Protein AF-A0A1F7X2A0-F1 (afdb_monomer)

Radius of gyration: 26.76 Å; Cα contacts (8 Å, |Δi|>4): 192; chains: 1; bounding box: 71×38×71 Å

Solvent-accessible surface area (backbone atoms only — not comparable to full-atom values): 10076 Å² total; per-residue (Å²): 134,67,54,17,74,50,89,92,43,82,48,57,49,66,54,95,57,20,18,66,73,65,43,55,68,34,75,89,56,46,69,79,73,70,95,62,54,72,68,55,56,50,48,54,55,48,32,57,52,39,52,52,51,45,44,50,49,33,28,74,75,70,75,42,39,53,24,64,74,46,94,52,69,55,91,66,77,76,35,78,45,54,80,71,44,65,69,61,64,42,100,86,73,38,49,29,61,62,32,59,90,34,46,42,47,26,43,54,52,52,48,35,48,95,56,71,6,61,73,58,54,49,72,72,59,42,65,70,34,68,54,45,48,54,49,51,52,51,38,38,75,76,32,58,67,60,30,51,56,48,23,62,76,69,72,45,68,84,86,58,78,89,72,80,90,68,80,70,87,127

Secondary structure (DSSP, 8-state):
-PBPSSTT--SBP-BTTB-HHHHHTSTTTS----SS-HHHHHHHHHHHHHHHHHHHHHHHHHSS-B-SSSSSB--SPPEEEETT-SSSB-TTS-BTTT-GGGEEEE-HHHH-GGGT-GGG--HHHHHTSHHHHHHHHHHHHH-HHHHHHHHHHHT--TTS----S-----

pLDDT: mean 87.5, std 11.49, range [36.97, 97.38]

Mean predicted aligned error: 11.0 Å

Foldseek 3Di:
DQFAPDPPGRDDDDDPSHDPVVVCPDPVNVPPPDPDDPVVVVLVVLLVVLVVVLQVVCCVVPVAQAALQDRDGDPDDKDKDFQPDQQDADPVRHRSVNDSVRIGTHDCLQPPVVNVHPVVDDLVRVLLGPSVLVVLVVLCVVDVVSSVVVCVVSVHDSPDDSDNPPPPDD

Structure (mmCIF, N/CA/C/O backbone):
data_AF-A0A1F7X2A0-F1
#
_entry.id   AF-A0A1F7X2A0-F1
#
loop_
_atom_site.group_PDB
_atom_site.id
_atom_site.type_symbol
_atom_site.label_atom_id
_atom_site.label_alt_id
_atom_site.label_comp_id
_atom_site.label_asym_id
_atom_site.label_entity_id
_atom_site.label_seq_id
_atom_site.pdbx_PDB_ins_code
_atom_site.Cartn_x
_atom_site.Cartn_y
_atom_site.Cartn_z
_atom_site.occupancy
_atom_site.B_iso_or_equiv
_atom_site.auth_seq_id
_atom_site.auth_comp_id
_atom_site.auth_asym_id
_atom_site.auth_atom_id
_atom_site.pdbx_PDB_model_num
ATOM 1 N N . MET A 1 1 ? 44.205 -7.628 -45.279 1.00 69.88 1 MET A N 1
ATOM 2 C CA . MET A 1 1 ? 43.149 -7.789 -44.246 1.00 69.88 1 MET A CA 1
ATOM 3 C C . MET A 1 1 ? 41.834 -8.160 -44.907 1.00 69.88 1 MET A C 1
ATOM 5 O O . MET A 1 1 ? 41.489 -7.535 -45.901 1.00 69.88 1 MET A O 1
ATOM 9 N N . LYS A 1 2 ? 41.114 -9.162 -44.385 1.00 86.06 2 LYS A N 1
ATOM 10 C CA . LYS A 1 2 ? 39.830 -9.593 -44.963 1.00 86.06 2 LYS A CA 1
ATOM 11 C C . LYS A 1 2 ? 38.725 -8.560 -44.673 1.00 86.06 2 LYS A C 1
ATOM 13 O O . LYS A 1 2 ? 38.644 -8.031 -43.559 1.00 86.06 2 LYS A O 1
ATOM 18 N N . LYS A 1 3 ? 37.905 -8.263 -45.686 1.00 93.25 3 LYS A N 1
ATOM 19 C CA . LYS A 1 3 ? 36.773 -7.319 -45.627 1.00 93.25 3 LYS A CA 1
ATOM 20 C C . LYS A 1 3 ? 35.469 -8.047 -45.302 1.00 93.25 3 LYS A C 1
ATOM 22 O O . LYS A 1 3 ? 35.353 -9.237 -45.558 1.00 93.25 3 LYS A O 1
ATOM 27 N N . CYS A 1 4 ? 34.514 -7.328 -44.721 1.00 94.94 4 CYS A N 1
ATOM 28 C CA . CYS A 1 4 ? 33.173 -7.822 -44.419 1.00 94.94 4 CYS A CA 1
ATOM 29 C C . CYS A 1 4 ? 32.497 -8.431 -45.659 1.00 94.94 4 CYS A C 1
ATOM 31 O O . CYS A 1 4 ? 32.428 -7.781 -46.694 1.00 94.94 4 CYS A O 1
ATOM 33 N N . ASN A 1 5 ? 31.895 -9.614 -45.522 1.00 94.50 5 ASN A N 1
ATOM 34 C CA . ASN A 1 5 ? 31.202 -10.330 -46.604 1.00 94.50 5 ASN A CA 1
ATOM 35 C C . ASN A 1 5 ? 29.845 -9.705 -46.998 1.00 94.50 5 ASN A C 1
ATOM 37 O O . ASN A 1 5 ? 29.070 -10.318 -47.725 1.00 94.50 5 ASN A O 1
ATOM 41 N N . VAL A 1 6 ? 29.511 -8.518 -46.483 1.00 91.75 6 VAL A N 1
ATOM 42 C CA . VAL A 1 6 ? 28.255 -7.832 -46.819 1.00 91.75 6 VAL A CA 1
ATOM 43 C C . VAL A 1 6 ? 28.519 -6.957 -48.044 1.00 91.75 6 VAL A C 1
ATOM 45 O O . VAL A 1 6 ? 29.446 -6.144 -47.974 1.00 91.75 6 VAL A O 1
ATOM 48 N N . PRO A 1 7 ? 27.739 -7.092 -49.135 1.00 93.62 7 PRO A N 1
ATOM 49 C CA . PRO A 1 7 ? 27.928 -6.298 -50.346 1.00 93.62 7 PRO A CA 1
ATOM 50 C C . PRO A 1 7 ? 28.018 -4.799 -50.040 1.00 93.62 7 PRO A C 1
ATOM 52 O O . PRO A 1 7 ? 27.227 -4.264 -49.266 1.00 93.62 7 PRO A O 1
ATOM 55 N N . GLY A 1 8 ? 29.030 -4.131 -50.599 1.00 92.50 8 GLY A N 1
ATOM 56 C CA . GLY A 1 8 ? 29.275 -2.700 -50.383 1.00 92.50 8 GLY A CA 1
ATOM 57 C C . GLY A 1 8 ? 29.927 -2.326 -49.042 1.00 92.50 8 GLY A C 1
ATOM 58 O O . GLY A 1 8 ? 30.207 -1.153 -48.808 1.00 92.50 8 GLY A O 1
ATOM 59 N N . CYS A 1 9 ? 30.223 -3.281 -48.150 1.00 91.88 9 CYS A N 1
ATOM 60 C CA . CYS A 1 9 ? 30.864 -2.986 -46.869 1.00 91.88 9 CYS A CA 1
ATOM 61 C C . CYS A 1 9 ? 32.394 -3.099 -46.938 1.00 91.88 9 CYS A C 1
ATOM 63 O O . CYS A 1 9 ? 32.951 -4.189 -47.044 1.00 91.88 9 CYS A O 1
ATOM 65 N N . ASN A 1 10 ? 33.095 -1.977 -46.762 1.00 93.94 10 ASN A N 1
ATOM 66 C CA . ASN A 1 10 ? 34.564 -1.942 -46.756 1.00 93.94 10 ASN A CA 1
ATOM 67 C C . ASN A 1 10 ? 35.205 -2.137 -45.369 1.00 93.94 10 ASN A C 1
ATOM 69 O O . ASN A 1 10 ? 36.431 -2.133 -45.250 1.00 93.94 10 ASN A O 1
ATOM 73 N N . ASN A 1 11 ? 34.398 -2.332 -44.322 1.00 94.38 11 ASN A N 1
ATOM 74 C CA . ASN A 1 11 ? 34.897 -2.529 -42.962 1.00 94.38 11 ASN A CA 1
ATOM 75 C C . ASN A 1 11 ? 35.637 -3.867 -42.815 1.00 94.38 11 ASN A C 1
ATOM 77 O O . ASN A 1 11 ? 35.300 -4.866 -43.456 1.00 94.38 11 ASN A O 1
ATOM 81 N N . ARG A 1 12 ? 36.618 -3.901 -41.909 1.00 94.06 12 ARG A N 1
ATOM 82 C CA . ARG A 1 12 ? 37.362 -5.122 -41.563 1.00 94.06 12 ARG A CA 1
ATOM 83 C C . ARG A 1 12 ? 36.435 -6.155 -40.912 1.00 94.06 12 ARG A C 1
ATOM 85 O O . ARG A 1 12 ? 35.516 -5.790 -40.172 1.00 94.06 12 ARG A O 1
ATOM 92 N N . ILE A 1 13 ? 36.674 -7.439 -41.190 1.00 94.06 13 ILE A N 1
ATOM 93 C CA . ILE A 1 13 ? 35.966 -8.532 -40.504 1.00 94.06 13 ILE A CA 1
ATOM 94 C C . ILE A 1 13 ? 36.270 -8.45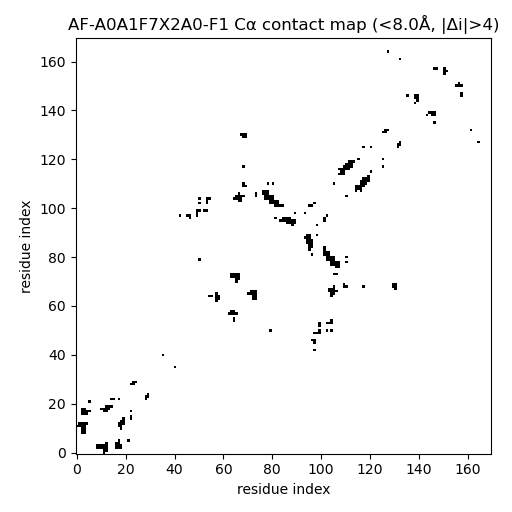8 -39.003 1.00 94.06 13 ILE A C 1
ATOM 96 O O . ILE A 1 13 ? 37.423 -8.306 -38.612 1.00 94.06 13 ILE A O 1
ATOM 100 N N . PHE A 1 14 ? 35.222 -8.578 -38.188 1.00 91.94 14 PHE A N 1
ATOM 101 C CA . PHE A 1 14 ? 35.302 -8.717 -36.736 1.00 91.94 14 PHE A CA 1
ATOM 102 C C . PHE A 1 14 ? 35.102 -10.183 -36.325 1.00 91.94 14 PHE A C 1
ATOM 104 O O . PHE A 1 14 ? 35.965 -10.753 -35.673 1.00 91.94 14 PHE A O 1
ATOM 111 N N . SER A 1 15 ? 34.001 -10.816 -36.753 1.00 87.19 15 SER A N 1
ATOM 112 C CA . SER A 1 15 ? 33.713 -12.242 -36.518 1.00 87.19 15 SER A CA 1
ATOM 113 C C . SER A 1 15 ? 32.676 -12.760 -37.526 1.00 87.19 15 SER A C 1
ATOM 115 O O . SER A 1 15 ? 31.952 -11.965 -38.124 1.00 87.19 15 SER A O 1
ATOM 117 N N . GLN A 1 16 ? 32.616 -14.079 -37.753 1.00 88.56 16 GLN A N 1
ATOM 118 C CA . GLN A 1 16 ? 31.650 -14.742 -38.655 1.00 88.56 16 GLN A CA 1
ATOM 119 C C . GLN A 1 16 ? 31.581 -14.133 -40.072 1.00 88.56 16 GLN A C 1
ATOM 121 O O . GLN A 1 16 ? 30.510 -13.983 -40.659 1.00 88.56 16 GLN A O 1
ATOM 126 N N . GLY A 1 17 ? 32.724 -13.705 -40.617 1.00 92.00 17 GLY A N 1
ATOM 127 C CA . GLY A 1 17 ? 32.775 -13.066 -41.937 1.00 92.00 17 GLY A CA 1
ATOM 128 C C . GLY A 1 17 ? 32.172 -11.654 -41.999 1.00 92.00 17 GLY A C 1
ATOM 129 O O . GLY A 1 17 ? 32.102 -11.068 -43.076 1.00 92.00 17 GLY A O 1
ATOM 130 N N . LYS A 1 18 ? 31.739 -11.076 -40.872 1.00 92.75 18 LYS A N 1
ATOM 131 C CA . LYS A 1 18 ? 31.061 -9.773 -40.798 1.00 92.75 18 LYS A CA 1
ATOM 132 C C . LYS A 1 18 ? 31.856 -8.767 -39.970 1.00 92.75 18 LYS A C 1
ATOM 134 O O . LYS A 1 18 ? 32.600 -9.127 -39.059 1.00 92.75 18 LYS A O 1
ATOM 139 N N . CYS A 1 19 ? 31.711 -7.481 -40.282 1.00 94.31 19 CYS A N 1
ATOM 140 C CA . CYS A 1 19 ? 32.216 -6.404 -39.430 1.00 94.31 19 CYS A CA 1
ATOM 141 C C . CYS A 1 19 ? 31.338 -6.238 -38.181 1.00 94.31 19 CYS A C 1
ATOM 143 O O . CYS A 1 19 ? 30.191 -6.687 -38.157 1.00 94.31 19 CYS A O 1
ATOM 145 N N . LYS A 1 20 ? 31.854 -5.537 -37.163 1.00 90.94 20 LYS A N 1
ATOM 146 C CA . LYS A 1 20 ? 31.157 -5.270 -35.891 1.00 90.94 20 LYS A CA 1
ATOM 147 C C . LYS A 1 20 ? 29.733 -4.722 -36.106 1.00 90.94 20 LYS A C 1
ATOM 149 O O . LYS A 1 20 ? 28.789 -5.209 -35.495 1.00 90.94 20 LYS A O 1
ATOM 154 N N . TYR A 1 21 ? 29.560 -3.795 -37.051 1.00 90.62 21 TYR A N 1
ATOM 155 C CA . TYR A 1 21 ? 28.259 -3.196 -37.378 1.00 90.62 21 TYR A CA 1
ATOM 156 C C . TYR A 1 21 ? 27.247 -4.195 -37.952 1.00 90.62 21 TYR A C 1
ATOM 158 O O . TYR A 1 21 ? 26.090 -4.205 -37.545 1.00 90.62 21 TYR A O 1
ATOM 166 N N . HIS A 1 22 ? 27.667 -5.048 -38.888 1.00 92.19 22 HIS A N 1
ATOM 167 C CA . HIS A 1 22 ? 26.776 -6.039 -39.497 1.00 92.19 22 HIS A CA 1
ATOM 168 C C . HIS A 1 22 ? 26.529 -7.249 -38.601 1.00 92.19 22 HIS A C 1
ATOM 170 O O . HIS A 1 22 ? 25.493 -7.897 -38.735 1.00 92.19 22 HIS A O 1
ATOM 176 N N . LEU A 1 23 ? 27.447 -7.536 -37.678 1.00 88.56 23 LEU A N 1
ATOM 177 C CA . LEU A 1 23 ? 27.264 -8.569 -36.670 1.00 88.56 23 LEU A CA 1
ATOM 178 C C . LEU A 1 23 ? 26.188 -8.158 -35.651 1.00 88.56 23 LEU A C 1
ATOM 180 O O . LEU A 1 23 ? 25.286 -8.941 -35.388 1.00 88.56 23 LEU A O 1
ATOM 184 N N . TYR A 1 24 ? 26.193 -6.911 -35.164 1.00 84.81 24 TYR A N 1
ATOM 185 C CA . TYR A 1 24 ? 25.179 -6.419 -34.212 1.00 84.81 24 TYR A CA 1
ATOM 186 C C . TYR A 1 24 ? 23.779 -6.205 -34.795 1.00 84.81 24 TYR A C 1
ATOM 188 O O . TYR A 1 24 ? 22.814 -6.077 -34.045 1.00 84.81 24 TYR A O 1
ATOM 196 N N . LYS A 1 25 ? 23.646 -6.190 -36.123 1.00 84.50 25 LYS A N 1
ATOM 197 C CA . LYS A 1 25 ? 22.339 -6.205 -36.793 1.00 84.50 25 LYS A CA 1
ATOM 198 C C . LYS A 1 25 ? 21.724 -7.605 -36.869 1.00 84.50 25 LYS A C 1
ATOM 200 O O . LYS A 1 25 ? 20.561 -7.721 -37.238 1.00 84.50 25 LYS A O 1
ATOM 205 N N . LEU A 1 26 ? 22.479 -8.662 -36.557 1.00 82.56 26 LEU A N 1
ATOM 206 C CA . LEU A 1 26 ? 21.935 -10.015 -36.554 1.00 82.56 26 LEU A CA 1
ATOM 207 C C . LEU A 1 26 ? 20.965 -10.206 -35.380 1.00 82.56 26 LEU A C 1
ATOM 209 O O . LEU A 1 26 ? 21.324 -9.860 -34.251 1.00 82.56 26 LEU A O 1
ATOM 213 N N . PRO A 1 27 ? 19.801 -10.848 -35.600 1.00 75.56 27 PRO A N 1
ATOM 214 C CA . PRO A 1 27 ? 18.853 -11.154 -34.527 1.00 75.56 27 PRO A CA 1
ATOM 215 C C . PRO A 1 27 ? 19.470 -11.949 -33.369 1.00 75.56 27 PRO A C 1
ATOM 217 O O . PRO A 1 27 ? 19.095 -11.757 -32.220 1.00 75.56 27 PRO A O 1
ATOM 220 N N . SER A 1 28 ? 20.454 -12.810 -33.651 1.00 75.38 28 SER A N 1
ATOM 221 C CA . SER A 1 28 ? 21.182 -13.589 -32.641 1.00 75.38 28 SER A CA 1
ATOM 222 C C . SER A 1 28 ? 22.108 -12.749 -31.752 1.00 75.38 28 SER A C 1
ATOM 224 O O . SER A 1 28 ? 22.411 -13.155 -30.633 1.00 75.38 28 SER A O 1
ATOM 226 N N . TYR A 1 29 ? 22.562 -11.588 -32.235 1.00 74.19 29 TYR A N 1
ATOM 227 C CA . TYR A 1 29 ? 23.463 -10.681 -31.513 1.00 74.19 29 TYR A CA 1
ATOM 228 C C . TYR A 1 29 ? 22.728 -9.526 -30.834 1.00 74.19 29 TYR A C 1
ATOM 230 O O . TYR A 1 29 ? 23.245 -8.928 -29.887 1.00 74.19 29 TYR A O 1
ATOM 238 N N . GLN A 1 30 ? 21.510 -9.231 -31.284 1.00 72.12 30 GLN A N 1
ATOM 239 C CA . GLN A 1 30 ? 20.555 -8.421 -30.547 1.00 72.12 30 GLN A CA 1
ATOM 240 C C . GLN A 1 30 ? 20.100 -9.230 -29.328 1.00 72.12 30 GLN A C 1
ATOM 242 O O . GLN A 1 30 ? 19.064 -9.893 -29.356 1.00 72.12 30 GLN A O 1
ATOM 247 N N . LYS A 1 31 ? 20.897 -9.222 -28.246 1.00 66.62 31 LYS A N 1
ATOM 248 C CA . LYS A 1 31 ? 20.454 -9.750 -26.948 1.00 66.62 31 LYS A CA 1
ATOM 249 C C . LYS A 1 31 ? 19.078 -9.149 -26.671 1.00 66.62 31 LYS A C 1
ATOM 251 O O . LYS A 1 31 ? 18.969 -7.932 -26.520 1.00 66.62 31 LYS A O 1
ATOM 256 N N . LYS A 1 32 ? 18.039 -9.988 -26.603 1.00 65.38 32 LYS A N 1
ATOM 257 C CA . LYS A 1 32 ? 16.746 -9.575 -26.057 1.00 65.38 32 LYS A CA 1
ATOM 258 C C . LYS A 1 32 ? 17.040 -9.088 -24.646 1.00 65.38 32 LYS A C 1
ATOM 260 O O . LYS A 1 32 ? 17.374 -9.891 -23.778 1.00 65.38 32 LYS A O 1
ATOM 265 N N . LEU A 1 33 ? 17.015 -7.775 -24.441 1.00 64.88 33 LEU A N 1
ATOM 266 C CA . LEU A 1 33 ? 17.124 -7.224 -23.103 1.00 64.88 33 LEU A CA 1
ATOM 267 C C . LEU A 1 33 ? 15.966 -7.822 -22.308 1.00 64.88 33 LEU A C 1
ATOM 269 O O . LEU A 1 33 ? 14.805 -7.710 -22.711 1.00 64.88 33 LEU A O 1
ATOM 273 N N . ASN A 1 34 ? 16.284 -8.518 -21.217 1.00 64.75 34 ASN A N 1
ATOM 274 C CA . ASN A 1 34 ? 15.259 -8.930 -20.275 1.00 64.75 34 ASN A CA 1
ATOM 275 C C . ASN A 1 34 ? 14.534 -7.655 -19.839 1.00 64.75 34 ASN A C 1
ATOM 277 O O . ASN A 1 34 ? 15.168 -6.738 -19.323 1.00 64.75 34 ASN A O 1
ATOM 281 N N . LYS A 1 35 ? 13.215 -7.593 -20.058 1.00 75.25 35 LYS A N 1
ATOM 282 C CA . LYS A 1 35 ? 12.393 -6.426 -19.687 1.00 75.25 35 LYS A CA 1
ATOM 283 C C . LYS A 1 35 ? 12.459 -6.114 -18.184 1.00 75.25 35 LYS A C 1
ATOM 285 O O . LYS A 1 35 ? 12.157 -5.000 -17.776 1.00 75.25 35 LYS A O 1
ATOM 290 N N . THR A 1 36 ? 12.879 -7.093 -17.383 1.00 81.19 36 THR A N 1
ATOM 291 C CA . THR A 1 36 ? 12.945 -7.038 -15.924 1.00 81.19 36 THR A CA 1
ATOM 292 C C . THR A 1 36 ? 14.289 -7.592 -15.456 1.00 81.19 36 THR A C 1
ATOM 294 O O . THR A 1 36 ? 14.688 -8.680 -15.884 1.00 81.19 36 THR A O 1
ATOM 297 N N . SER A 1 37 ? 14.982 -6.863 -14.575 1.00 85.94 37 SER A N 1
ATOM 298 C CA . SER A 1 37 ? 16.240 -7.315 -13.969 1.00 85.94 37 SER A CA 1
ATOM 299 C C . SER A 1 37 ? 16.018 -8.535 -13.072 1.00 85.94 37 SER A C 1
ATOM 301 O O . SER A 1 37 ? 14.940 -8.707 -12.501 1.00 85.94 37 SER A O 1
ATOM 303 N N . ASP A 1 38 ? 17.036 -9.382 -12.915 1.00 88.19 38 ASP A N 1
ATOM 304 C CA . ASP A 1 38 ? 16.923 -10.561 -12.045 1.00 88.19 38 ASP A CA 1
ATOM 305 C C . ASP A 1 38 ? 16.701 -10.169 -10.581 1.00 88.19 38 ASP A C 1
ATOM 307 O O . ASP A 1 38 ? 15.861 -10.769 -9.914 1.00 88.19 38 ASP A O 1
ATOM 311 N N . ARG A 1 39 ? 17.322 -9.065 -10.143 1.00 85.81 39 ARG A N 1
ATOM 312 C CA . ARG A 1 39 ? 17.031 -8.429 -8.852 1.00 85.81 39 ARG A CA 1
ATOM 313 C C . ARG A 1 39 ? 15.542 -8.130 -8.686 1.00 85.81 39 ARG A C 1
ATOM 315 O O . ARG A 1 39 ? 14.957 -8.494 -7.678 1.00 85.81 39 ARG A O 1
ATOM 322 N N . ARG A 1 40 ? 14.892 -7.534 -9.692 1.00 85.06 40 ARG A N 1
ATOM 323 C CA . ARG A 1 40 ? 13.461 -7.220 -9.600 1.00 85.06 40 ARG A CA 1
ATOM 324 C C . ARG A 1 40 ? 12.587 -8.475 -9.547 1.00 85.06 40 ARG A C 1
ATOM 326 O O . ARG A 1 40 ? 11.587 -8.482 -8.839 1.00 85.06 40 ARG A O 1
ATOM 333 N N . LYS A 1 41 ? 12.967 -9.551 -10.241 1.00 90.25 41 LYS A N 1
ATOM 334 C CA . LYS A 1 41 ? 12.265 -10.843 -10.128 1.00 90.25 41 LYS A CA 1
ATOM 335 C C . LYS A 1 41 ? 12.381 -11.423 -8.716 1.00 90.25 41 LYS A C 1
ATOM 337 O O . LYS A 1 41 ? 11.435 -12.034 -8.223 1.00 90.25 41 LYS A O 1
ATOM 342 N N . GLU A 1 42 ? 13.538 -11.275 -8.081 1.00 90.94 42 GLU A N 1
ATOM 343 C CA . GLU A 1 42 ? 13.762 -11.703 -6.701 1.00 90.94 42 GLU A CA 1
ATOM 344 C C . GLU A 1 42 ? 12.989 -10.840 -5.697 1.00 90.94 42 GLU A C 1
ATOM 346 O O . GLU A 1 42 ? 12.305 -11.382 -4.824 1.00 90.94 42 GLU A O 1
ATOM 351 N N . ASP A 1 43 ? 13.004 -9.519 -5.882 1.00 88.62 43 ASP A N 1
ATOM 352 C CA . ASP A 1 43 ? 12.207 -8.578 -5.096 1.00 88.62 43 ASP A CA 1
ATOM 353 C C . ASP A 1 43 ? 10.712 -8.923 -5.201 1.00 88.62 43 ASP A C 1
ATOM 355 O O . ASP A 1 43 ? 10.036 -9.019 -4.182 1.00 88.62 43 ASP A O 1
ATOM 359 N N . GLU A 1 44 ? 10.191 -9.215 -6.399 1.00 91.94 44 GLU A N 1
ATOM 360 C CA . GLU A 1 44 ? 8.790 -9.620 -6.603 1.00 91.94 44 GLU A CA 1
ATOM 361 C C . GLU A 1 44 ? 8.442 -10.942 -5.895 1.00 91.94 44 GLU A C 1
ATOM 363 O O . GLU A 1 44 ? 7.351 -11.086 -5.334 1.00 91.94 44 GLU A O 1
ATOM 368 N N . LYS A 1 45 ? 9.357 -11.922 -5.880 1.00 94.44 45 LYS A N 1
ATOM 369 C CA . LYS A 1 45 ? 9.168 -13.169 -5.114 1.00 94.44 45 LYS A CA 1
ATOM 370 C C . LYS A 1 45 ? 9.124 -12.894 -3.615 1.00 94.44 45 LYS A C 1
ATOM 372 O O . LYS A 1 45 ? 8.306 -13.479 -2.904 1.00 94.44 45 LYS A O 1
ATOM 377 N N . THR A 1 46 ? 10.004 -12.028 -3.129 1.00 94.31 46 THR A N 1
ATOM 378 C CA . THR A 1 46 ? 10.068 -11.664 -1.712 1.00 94.31 46 THR A CA 1
ATOM 379 C C . THR A 1 46 ? 8.844 -10.866 -1.297 1.00 94.31 46 THR A C 1
ATOM 381 O O . THR A 1 46 ? 8.205 -11.231 -0.317 1.00 94.31 46 THR A O 1
ATOM 384 N N . TYR A 1 47 ? 8.427 -9.896 -2.103 1.00 94.88 47 TYR A N 1
ATOM 385 C CA . TYR A 1 47 ? 7.206 -9.128 -1.900 1.00 94.88 47 TYR A CA 1
ATOM 386 C C . TYR A 1 47 ? 5.972 -10.027 -1.761 1.00 94.88 47 TYR A C 1
ATOM 388 O O . TYR A 1 47 ? 5.220 -9.894 -0.799 1.00 94.88 47 TYR A O 1
ATOM 396 N N . LYS A 1 48 ? 5.804 -11.029 -2.636 1.00 96.38 48 LYS A N 1
ATOM 397 C CA . LYS A 1 48 ? 4.705 -12.007 -2.512 1.00 96.38 48 LYS A CA 1
ATOM 398 C C . LYS A 1 48 ? 4.739 -12.790 -1.195 1.00 96.38 48 LYS A C 1
ATOM 400 O O . LYS A 1 48 ? 3.684 -13.142 -0.675 1.00 96.38 48 LYS A O 1
ATOM 405 N N . ARG A 1 49 ? 5.927 -13.090 -0.655 1.00 96.75 49 ARG A N 1
ATOM 406 C CA . ARG A 1 49 ? 6.060 -13.732 0.666 1.00 96.75 49 ARG A CA 1
ATOM 407 C C . ARG A 1 49 ? 5.656 -12.779 1.787 1.00 96.75 49 ARG A C 1
ATOM 409 O O . ARG A 1 49 ? 4.915 -13.197 2.669 1.00 96.75 49 ARG A O 1
ATOM 416 N N . VAL A 1 50 ? 6.092 -11.522 1.722 1.00 96.19 50 VAL A N 1
ATOM 417 C CA . VAL A 1 50 ? 5.738 -10.482 2.701 1.00 96.19 50 VAL A CA 1
ATOM 418 C C . VAL A 1 50 ? 4.226 -10.243 2.724 1.00 96.19 50 VAL A C 1
ATOM 420 O O . VAL A 1 50 ? 3.629 -10.266 3.794 1.00 96.19 50 VAL A O 1
ATOM 423 N N . CYS A 1 51 ? 3.577 -10.144 1.562 1.00 97.38 51 CYS A N 1
ATOM 424 C CA . CYS A 1 51 ? 2.119 -10.008 1.463 1.00 97.38 51 CYS A CA 1
ATOM 425 C C . CYS A 1 51 ? 1.384 -11.141 2.196 1.00 97.38 51 CYS A C 1
ATOM 427 O O . CYS A 1 51 ? 0.529 -10.891 3.039 1.00 97.38 51 CYS A O 1
ATOM 429 N N . LYS A 1 52 ? 1.802 -12.397 1.978 1.00 96.81 52 LYS A N 1
ATOM 430 C CA . LYS A 1 52 ? 1.231 -13.550 2.695 1.00 96.81 52 LYS A CA 1
ATOM 431 C C . LYS A 1 52 ? 1.446 -13.482 4.209 1.00 96.81 52 LYS A C 1
ATOM 433 O O . LYS A 1 52 ? 0.602 -13.963 4.959 1.00 96.81 52 LYS A O 1
ATOM 438 N N . GLN A 1 53 ? 2.571 -12.931 4.670 1.00 96.69 53 GLN A N 1
ATOM 439 C CA . GLN A 1 53 ? 2.829 -12.746 6.102 1.00 96.69 53 GLN A CA 1
ATOM 440 C C . GLN A 1 53 ? 1.901 -11.692 6.708 1.00 96.69 53 GLN A C 1
ATOM 442 O O . GLN A 1 53 ? 1.383 -11.911 7.802 1.00 96.69 53 GLN A O 1
ATOM 447 N N . VAL A 1 54 ? 1.670 -10.589 5.991 1.00 96.69 54 VAL A N 1
ATOM 448 C CA . VAL A 1 54 ? 0.715 -9.542 6.376 1.00 96.69 54 VAL A CA 1
ATOM 449 C C . VAL A 1 54 ? -0.701 -10.119 6.462 1.00 96.69 54 VAL A C 1
ATOM 451 O O . VAL A 1 54 ? -1.366 -9.958 7.487 1.00 96.69 54 VAL A O 1
ATOM 454 N N . ASP A 1 55 ? -1.129 -10.878 5.452 1.00 97.38 55 ASP A N 1
ATOM 455 C CA . ASP A 1 55 ? -2.450 -11.520 5.432 1.00 97.38 55 ASP A CA 1
ATOM 456 C C . ASP A 1 55 ? -2.609 -12.504 6.600 1.00 97.38 55 ASP A C 1
ATOM 458 O O . ASP A 1 55 ? -3.587 -12.448 7.347 1.00 97.38 55 ASP A O 1
ATOM 462 N N . ALA A 1 56 ? -1.608 -13.363 6.821 1.00 96.88 56 ALA A N 1
ATOM 463 C CA . ALA A 1 56 ? -1.603 -14.313 7.931 1.00 96.88 56 ALA A CA 1
ATOM 464 C C . ALA A 1 56 ? -1.628 -13.614 9.299 1.00 96.88 56 ALA A C 1
ATOM 466 O O . ALA A 1 56 ? -2.286 -14.094 10.220 1.00 96.88 56 ALA A O 1
ATOM 467 N N . ALA A 1 57 ? -0.935 -12.483 9.453 1.00 95.69 57 ALA A N 1
ATOM 468 C CA . ALA A 1 57 ? -0.996 -11.688 10.676 1.00 95.69 57 ALA A CA 1
ATOM 469 C C . ALA A 1 57 ? -2.399 -11.106 10.904 1.00 95.69 57 ALA A C 1
ATOM 471 O O . ALA A 1 57 ? -2.894 -11.159 12.028 1.00 95.69 57 ALA A O 1
ATOM 472 N N . SER A 1 58 ? -3.058 -10.621 9.848 1.00 94.88 58 SER A N 1
ATOM 473 C CA . SER A 1 58 ? -4.441 -10.131 9.911 1.00 94.88 58 SER A CA 1
ATOM 474 C C . SER A 1 58 ? -5.399 -11.232 10.384 1.00 94.88 58 SER A C 1
ATOM 476 O O . SER A 1 58 ? -6.116 -11.048 11.368 1.00 94.88 58 SER A O 1
ATOM 478 N N . ILE A 1 59 ? -5.297 -12.426 9.788 1.00 96.00 59 ILE A N 1
ATOM 479 C CA . ILE A 1 59 ? -6.098 -13.599 10.168 1.00 96.00 59 ILE A CA 1
ATOM 480 C C . ILE A 1 59 ? -5.830 -14.014 11.616 1.00 96.00 59 ILE A C 1
ATOM 482 O O . ILE A 1 59 ? -6.775 -14.251 12.359 1.00 96.00 59 ILE A O 1
ATOM 486 N N . ARG A 1 60 ? -4.567 -14.074 12.057 1.00 96.31 60 ARG A N 1
ATOM 487 C CA . ARG A 1 60 ? -4.245 -14.422 13.454 1.00 96.31 60 ARG A CA 1
ATOM 488 C C . ARG A 1 60 ? -4.844 -13.440 14.458 1.00 96.31 60 ARG A C 1
ATOM 490 O O . ARG A 1 60 ? -5.264 -13.858 15.528 1.00 96.31 60 ARG A O 1
ATOM 497 N N . ASN A 1 61 ? -4.869 -12.155 14.118 1.00 92.38 61 ASN A N 1
ATOM 498 C CA . ASN A 1 61 ? -5.307 -11.108 15.036 1.00 92.38 61 ASN A CA 1
ATOM 499 C C . ASN A 1 61 ? -6.829 -10.905 15.038 1.00 92.38 61 ASN A C 1
ATOM 501 O O . ASN A 1 61 ? -7.372 -10.484 16.054 1.00 92.38 61 ASN A O 1
ATOM 505 N N . ARG A 1 62 ? -7.512 -11.141 13.908 1.00 93.06 62 ARG A N 1
ATOM 506 C CA . ARG A 1 62 ? -8.936 -10.787 13.721 1.00 93.06 62 ARG A CA 1
ATOM 507 C C . ARG A 1 62 ? -9.823 -11.949 13.269 1.00 93.06 62 ARG A C 1
ATOM 509 O O . ARG A 1 62 ? -11.038 -11.815 13.264 1.00 93.06 62 ARG A O 1
ATOM 516 N N . GLY A 1 63 ? -9.238 -13.071 12.856 1.00 96.56 63 GLY A N 1
ATOM 517 C CA . GLY A 1 63 ? -9.937 -14.204 12.239 1.00 96.56 63 GLY A CA 1
ATOM 518 C C . GLY A 1 63 ? -10.169 -14.060 10.729 1.00 96.56 63 GLY A C 1
ATOM 519 O O . GLY A 1 63 ? -10.538 -15.030 10.074 1.00 96.56 63 GLY A O 1
ATOM 520 N N . PHE A 1 64 ? -9.917 -12.884 10.152 1.00 96.44 64 PHE A N 1
ATOM 521 C CA 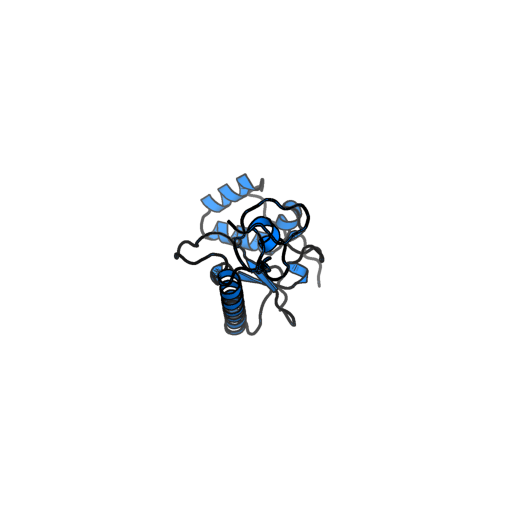. PHE A 1 64 ? -10.090 -12.592 8.727 1.00 96.44 64 PHE A CA 1
ATOM 522 C C . PHE A 1 64 ? -9.085 -11.534 8.256 1.00 96.44 64 PHE A C 1
ATOM 524 O O . PHE A 1 64 ? -8.498 -10.819 9.068 1.00 96.44 64 PHE A O 1
ATOM 531 N N . VAL A 1 65 ? -8.898 -11.414 6.938 1.00 97.25 65 VAL A N 1
ATOM 532 C CA . VAL A 1 65 ? -8.133 -10.304 6.354 1.00 97.25 65 VAL A CA 1
ATOM 533 C C . VAL A 1 65 ? -9.059 -9.102 6.210 1.00 97.25 65 VAL A C 1
ATOM 535 O O . VAL A 1 65 ? -10.013 -9.147 5.435 1.00 97.25 65 VAL A O 1
ATOM 538 N N . GLN A 1 66 ? -8.806 -8.032 6.960 1.00 95.31 66 GLN A N 1
ATOM 539 C CA . GLN A 1 66 ? -9.587 -6.796 6.854 1.00 95.31 66 GLN A CA 1
ATOM 540 C C . GLN A 1 66 ? -8.969 -5.834 5.845 1.00 95.31 66 GLN A C 1
ATOM 542 O O . GLN A 1 66 ? -7.752 -5.660 5.832 1.00 95.31 66 GLN A O 1
ATOM 547 N N . CYS A 1 67 ? -9.803 -5.185 5.035 1.00 94.88 67 CYS A N 1
ATOM 548 C CA . CYS A 1 67 ? -9.348 -4.112 4.164 1.00 94.88 67 CYS A CA 1
ATOM 549 C C . CYS A 1 67 ? -8.877 -2.906 4.980 1.00 94.88 67 CYS A C 1
ATOM 551 O O . CYS A 1 67 ? -9.491 -2.529 5.972 1.00 94.88 67 CYS A O 1
ATOM 553 N N . PHE A 1 68 ? -7.788 -2.281 4.545 1.00 94.00 68 PHE A N 1
ATOM 554 C CA . PHE A 1 68 ? -7.290 -1.057 5.163 1.00 94.00 68 PHE A CA 1
ATOM 555 C C . PHE A 1 68 ? -8.197 0.157 4.907 1.00 94.00 68 PHE A C 1
ATOM 557 O O . PHE A 1 68 ? -8.347 1.010 5.774 1.00 94.00 68 PHE A O 1
ATOM 564 N N . PHE A 1 69 ? -8.811 0.241 3.724 1.00 92.12 69 PHE A N 1
ATOM 565 C CA . PHE A 1 69 ? -9.578 1.417 3.297 1.00 92.12 69 PHE A CA 1
ATOM 566 C C . PHE A 1 69 ? -11.065 1.366 3.677 1.00 92.12 69 PHE A C 1
ATOM 568 O O . PHE A 1 69 ? -11.740 2.391 3.627 1.00 92.12 69 PHE A O 1
ATOM 575 N N . CYS A 1 70 ? -11.604 0.201 4.043 1.00 90.62 70 CYS A N 1
ATOM 576 C CA . CYS A 1 70 ? -13.010 0.054 4.416 1.00 90.62 70 CYS A CA 1
ATOM 577 C C . CYS A 1 70 ? -13.170 -0.972 5.553 1.00 90.62 70 CYS A C 1
ATOM 579 O O . CYS A 1 70 ? -12.303 -1.824 5.738 1.00 90.62 70 CYS A O 1
ATOM 581 N N . PRO A 1 71 ? -14.274 -0.945 6.321 1.00 89.25 71 PRO A N 1
ATOM 582 C CA . PRO A 1 71 ? -14.454 -1.856 7.454 1.00 89.25 71 PRO A CA 1
ATOM 583 C C . PRO A 1 71 ? -14.628 -3.326 7.072 1.00 89.25 71 PRO A C 1
ATOM 585 O O . PRO A 1 71 ? -14.561 -4.183 7.952 1.00 89.25 71 PRO A O 1
ATOM 588 N N . GLN A 1 72 ? -14.890 -3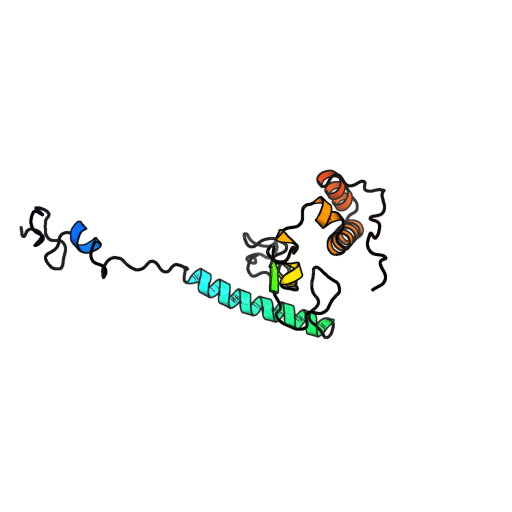.625 5.802 1.00 93.69 72 GLN A N 1
ATOM 589 C CA . GLN A 1 72 ? -15.346 -4.944 5.391 1.00 93.69 72 GLN A CA 1
ATOM 590 C C . GLN A 1 72 ? -14.195 -5.964 5.333 1.00 93.69 72 GLN A C 1
ATOM 592 O O . GLN A 1 72 ? -13.066 -5.620 4.952 1.00 93.69 72 GLN A O 1
ATOM 597 N N . PRO A 1 73 ? -14.461 -7.238 5.673 1.00 96.88 73 PRO A N 1
ATOM 598 C CA . PRO A 1 73 ? -13.518 -8.318 5.418 1.00 96.88 73 PRO A CA 1
ATOM 599 C C . PRO A 1 73 ? -13.283 -8.495 3.910 1.00 96.88 73 PRO A C 1
ATOM 601 O O . PRO A 1 73 ? -14.147 -8.223 3.072 1.00 96.88 73 PRO A O 1
ATOM 604 N N . ILE A 1 74 ? -12.102 -8.988 3.545 1.00 97.38 74 ILE A N 1
ATOM 605 C CA . ILE A 1 74 ? -11.783 -9.380 2.173 1.00 97.38 74 ILE A CA 1
ATOM 606 C C . ILE A 1 74 ? -12.140 -10.858 2.011 1.00 97.38 74 ILE A C 1
ATOM 608 O O . ILE A 1 74 ? -11.443 -11.733 2.515 1.00 97.38 74 ILE A O 1
ATOM 612 N N . LEU A 1 75 ? -13.235 -11.136 1.301 1.00 93.44 75 LEU A N 1
ATOM 613 C CA . LEU A 1 75 ? -13.752 -12.498 1.089 1.00 93.44 75 LEU A CA 1
ATOM 614 C C . LEU A 1 75 ? -13.179 -13.191 -0.163 1.00 93.44 75 LEU A C 1
ATOM 616 O O . LEU A 1 75 ? -13.593 -14.295 -0.505 1.00 93.44 75 LEU A O 1
ATOM 620 N N . GLY A 1 76 ? -12.245 -12.552 -0.870 1.00 92.62 76 GLY A N 1
ATOM 621 C CA . GLY A 1 76 ? -11.724 -13.040 -2.146 1.00 92.62 76 GLY A CA 1
ATOM 622 C C . GLY A 1 76 ? -10.284 -12.613 -2.397 1.00 92.62 76 GLY A C 1
ATOM 623 O O . GLY A 1 76 ? -9.417 -12.769 -1.541 1.00 92.62 76 GLY A O 1
ATOM 624 N N . VAL A 1 77 ? -10.021 -12.091 -3.596 1.00 94.75 77 VAL A N 1
ATOM 625 C CA . VAL A 1 77 ? -8.677 -11.643 -3.978 1.00 94.75 77 VAL A CA 1
ATOM 626 C C . VAL A 1 77 ? -8.257 -10.467 -3.100 1.00 94.75 77 VAL A C 1
ATOM 628 O O . VAL A 1 77 ? -8.895 -9.415 -3.116 1.00 94.75 77 VAL A O 1
ATOM 631 N N . VAL A 1 78 ? -7.164 -10.656 -2.364 1.00 97.25 78 VAL A N 1
ATOM 632 C CA . VAL A 1 78 ? -6.498 -9.600 -1.602 1.00 97.25 78 VAL A CA 1
ATOM 633 C C . VAL A 1 78 ? -5.563 -8.841 -2.539 1.00 97.25 78 VAL A C 1
ATOM 635 O O . VAL A 1 78 ? -4.757 -9.452 -3.244 1.00 97.25 78 VAL A O 1
ATOM 638 N N . ASP A 1 79 ? -5.690 -7.518 -2.554 1.00 96.69 79 ASP A N 1
ATOM 639 C CA . ASP A 1 79 ? -4.697 -6.612 -3.127 1.00 96.69 79 ASP A CA 1
ATOM 640 C C . ASP A 1 79 ? -3.867 -5.987 -1.995 1.00 96.69 79 ASP A C 1
ATOM 642 O O . ASP A 1 79 ? -4.295 -5.962 -0.838 1.00 96.69 79 ASP A O 1
ATOM 646 N N . HIS A 1 80 ? -2.683 -5.465 -2.309 1.00 96.56 80 HIS A N 1
ATOM 647 C CA . HIS A 1 80 ? -1.762 -4.922 -1.307 1.00 96.56 80 HIS A CA 1
ATOM 648 C C . HIS A 1 80 ? -1.319 -3.512 -1.682 1.00 96.56 80 HIS A C 1
ATOM 650 O O . HIS A 1 80 ? -0.809 -3.273 -2.778 1.00 96.56 80 HIS A O 1
ATOM 656 N N . HIS A 1 81 ? -1.469 -2.585 -0.739 1.00 95.06 81 HIS A N 1
ATOM 657 C CA . HIS A 1 81 ? -1.088 -1.187 -0.898 1.00 95.06 81 HIS A CA 1
ATOM 658 C C . HIS A 1 81 ? 0.167 -0.857 -0.079 1.00 95.06 81 HIS A C 1
ATOM 660 O O . HIS A 1 81 ? 0.309 -1.308 1.058 1.00 95.06 81 HIS A O 1
ATOM 666 N N . HIS A 1 82 ? 1.070 -0.052 -0.648 1.00 93.94 82 HIS A N 1
ATOM 667 C CA . HIS A 1 82 ? 2.258 0.463 0.044 1.00 93.94 82 HIS A CA 1
ATOM 668 C C . HIS A 1 82 ? 1.984 1.865 0.601 1.00 93.94 82 HIS A C 1
ATOM 670 O O . HIS A 1 82 ? 1.979 2.825 -0.167 1.00 93.94 82 HIS A O 1
ATOM 676 N N . VAL A 1 83 ? 1.827 2.005 1.921 1.00 89.00 83 VAL A N 1
ATOM 677 C CA . VAL A 1 83 ? 1.452 3.290 2.557 1.00 89.00 83 VAL A CA 1
ATOM 678 C C . VAL A 1 83 ? 2.574 4.334 2.554 1.00 89.00 83 VAL A C 1
ATOM 680 O O . VAL A 1 83 ? 2.305 5.530 2.563 1.00 89.00 83 VAL A O 1
ATOM 683 N N . ALA A 1 84 ? 3.834 3.895 2.509 1.00 85.12 84 ALA A N 1
ATOM 684 C CA . ALA A 1 84 ? 5.019 4.761 2.485 1.00 85.12 84 ALA A CA 1
ATOM 685 C C . ALA A 1 84 ? 5.670 4.837 1.089 1.00 85.12 84 ALA A C 1
ATOM 687 O O . ALA A 1 84 ? 6.825 5.232 0.944 1.00 85.12 84 ALA A O 1
ATOM 688 N N . GLY A 1 85 ? 4.945 4.419 0.046 1.00 86.44 85 GLY A N 1
ATOM 689 C CA . GLY A 1 85 ? 5.506 4.247 -1.290 1.00 86.44 85 GLY A CA 1
ATOM 690 C C . GLY A 1 85 ? 6.427 3.024 -1.406 1.00 86.44 85 GLY A C 1
ATOM 691 O O . GLY A 1 85 ? 6.566 2.214 -0.495 1.00 86.44 85 GLY A O 1
ATOM 692 N N . LYS A 1 86 ? 7.030 2.854 -2.589 1.00 88.06 86 LYS A N 1
ATOM 693 C CA . LYS A 1 86 ? 7.835 1.665 -2.951 1.00 88.06 86 LYS A CA 1
ATOM 694 C C . LYS A 1 86 ? 9.342 1.926 -2.974 1.00 88.06 86 LYS A C 1
ATOM 696 O O . LYS A 1 86 ? 10.107 1.021 -3.291 1.00 88.06 86 LYS A O 1
ATOM 701 N N . GLN A 1 87 ? 9.765 3.167 -2.751 1.00 88.12 87 GLN A N 1
ATOM 702 C CA . GLN A 1 87 ? 11.146 3.606 -2.936 1.00 88.12 87 GLN A CA 1
ATOM 703 C C . GLN A 1 87 ? 11.720 4.100 -1.619 1.00 88.12 87 GLN A C 1
ATOM 705 O O . GLN A 1 87 ? 11.056 4.857 -0.924 1.00 88.12 87 GLN A O 1
ATOM 710 N N . GLY A 1 88 ? 12.966 3.725 -1.336 1.00 89.06 88 GLY A N 1
ATOM 711 C CA . GLY A 1 88 ? 13.692 4.143 -0.141 1.00 89.06 88 GLY A CA 1
ATOM 712 C C . GLY A 1 88 ? 13.868 3.019 0.873 1.00 89.06 88 GLY A C 1
ATOM 713 O O . GLY A 1 88 ? 13.619 1.844 0.589 1.00 89.06 88 GLY A O 1
ATOM 714 N N . ILE A 1 89 ? 14.347 3.409 2.048 1.00 88.56 89 ILE A N 1
ATOM 715 C CA . ILE A 1 89 ? 14.683 2.535 3.167 1.00 88.56 89 ILE A CA 1
ATOM 716 C C . ILE A 1 89 ? 13.909 3.044 4.389 1.00 88.56 89 ILE A C 1
ATOM 718 O O . ILE A 1 89 ? 13.861 4.254 4.602 1.00 88.56 89 ILE A O 1
ATOM 722 N N . SER A 1 90 ? 13.275 2.152 5.151 1.00 84.25 90 SER A N 1
ATOM 723 C CA . SER A 1 90 ? 12.610 2.504 6.408 1.00 84.25 90 SER A CA 1
ATOM 724 C C . SER A 1 90 ? 13.621 2.787 7.518 1.00 84.25 90 SER A C 1
ATOM 726 O O . SER A 1 90 ? 14.802 2.461 7.391 1.00 84.25 90 SER A O 1
ATOM 728 N N . ASP A 1 91 ? 13.156 3.337 8.640 1.00 81.12 91 ASP A N 1
ATOM 729 C CA . ASP A 1 91 ? 13.999 3.653 9.806 1.00 81.12 91 ASP A CA 1
ATOM 730 C C . ASP A 1 91 ? 14.780 2.433 10.334 1.00 81.12 91 ASP A C 1
ATOM 732 O O . ASP A 1 91 ? 15.847 2.574 10.926 1.00 81.12 91 ASP A O 1
ATOM 736 N N . ASN A 1 92 ? 14.288 1.220 10.057 1.00 83.19 92 ASN A N 1
ATOM 737 C CA . ASN A 1 92 ? 14.921 -0.043 10.441 1.00 83.19 92 ASN A CA 1
ATOM 738 C C . ASN A 1 92 ? 15.911 -0.586 9.394 1.00 83.19 92 ASN A C 1
ATOM 740 O O . ASN A 1 92 ? 16.346 -1.733 9.494 1.00 83.19 92 ASN A O 1
ATOM 744 N N . GLY A 1 93 ? 16.242 0.185 8.355 1.00 87.12 93 GLY A N 1
ATOM 745 C CA . GLY A 1 93 ? 17.168 -0.249 7.306 1.00 87.12 93 GLY A CA 1
ATOM 746 C C . GLY A 1 93 ? 16.554 -1.197 6.267 1.00 87.12 93 GLY A C 1
ATOM 747 O O . GLY A 1 93 ? 17.287 -1.809 5.489 1.00 87.12 93 GLY A O 1
ATOM 748 N N . ILE A 1 94 ? 15.224 -1.338 6.226 1.00 86.75 94 ILE A N 1
ATOM 749 C CA . ILE A 1 94 ? 14.523 -2.274 5.335 1.00 86.75 94 ILE A CA 1
ATOM 750 C C . ILE A 1 94 ? 14.073 -1.544 4.066 1.00 86.75 94 ILE A C 1
ATOM 752 O O . ILE A 1 94 ? 13.585 -0.422 4.124 1.00 86.75 94 ILE A O 1
ATOM 756 N N . ASN A 1 95 ? 14.203 -2.176 2.898 1.00 89.88 95 ASN A N 1
ATOM 757 C CA . ASN A 1 95 ? 13.651 -1.632 1.654 1.00 89.88 95 ASN A CA 1
ATOM 758 C C . ASN A 1 95 ? 12.132 -1.448 1.786 1.00 89.88 95 ASN A C 1
ATOM 760 O O . ASN A 1 95 ? 11.431 -2.426 2.035 1.00 89.88 95 ASN A O 1
ATOM 764 N N . LEU A 1 96 ? 11.626 -0.233 1.554 1.00 91.31 96 LEU A N 1
ATOM 765 C CA . LEU A 1 96 ? 10.200 0.092 1.696 1.00 91.31 96 LEU A CA 1
ATOM 766 C C . LEU A 1 96 ? 9.291 -0.769 0.808 1.00 91.31 96 LEU A C 1
ATOM 768 O O . LEU A 1 96 ? 8.156 -1.058 1.175 1.00 91.31 96 LEU A O 1
ATOM 772 N N . TYR A 1 97 ? 9.797 -1.263 -0.326 1.00 91.69 97 TYR A N 1
ATOM 773 C CA . TYR A 1 97 ? 9.066 -2.217 -1.163 1.00 91.69 97 TYR A CA 1
ATOM 774 C C . TYR A 1 97 ? 8.765 -3.549 -0.451 1.00 91.69 97 TYR A C 1
ATOM 776 O O . TYR A 1 97 ? 7.792 -4.225 -0.793 1.00 91.69 97 TYR A O 1
ATOM 784 N N . LEU A 1 98 ? 9.602 -3.926 0.516 1.00 92.19 98 LEU A N 1
ATOM 785 C CA . LEU A 1 98 ? 9.587 -5.204 1.226 1.00 92.19 98 LEU A CA 1
ATOM 786 C C . LEU A 1 98 ? 9.254 -5.061 2.717 1.00 92.19 98 LEU A C 1
ATOM 788 O O . LEU A 1 98 ? 9.234 -6.072 3.416 1.00 92.19 98 LEU A O 1
ATOM 792 N N . ASP A 1 99 ? 9.018 -3.846 3.214 1.00 92.81 99 ASP A N 1
ATOM 793 C CA . ASP A 1 99 ? 8.729 -3.619 4.627 1.00 92.81 99 ASP A CA 1
ATOM 794 C C . ASP A 1 99 ? 7.282 -4.042 4.949 1.00 92.81 99 ASP A C 1
ATOM 796 O O . ASP A 1 99 ? 6.341 -3.408 4.459 1.00 92.81 99 ASP A O 1
ATOM 800 N N . PRO A 1 100 ? 7.061 -5.090 5.770 1.00 92.69 100 PRO A N 1
ATOM 801 C CA . PRO A 1 100 ? 5.715 -5.538 6.124 1.00 92.69 100 PRO A CA 1
ATOM 802 C C . PRO A 1 100 ? 4.901 -4.470 6.861 1.00 92.69 100 PRO A C 1
ATOM 804 O O . PRO A 1 100 ? 3.678 -4.503 6.789 1.00 92.69 100 PRO A O 1
ATOM 807 N N . GLN A 1 101 ? 5.541 -3.523 7.557 1.00 90.06 101 GLN A N 1
ATOM 808 C CA . GLN A 1 101 ? 4.834 -2.443 8.257 1.00 90.06 101 GLN A CA 1
ATOM 809 C C . GLN A 1 101 ? 4.278 -1.398 7.283 1.00 90.06 101 GLN A C 1
ATOM 811 O O . GLN A 1 101 ? 3.311 -0.707 7.595 1.00 90.06 101 GLN A O 1
ATOM 816 N N . GLY A 1 102 ? 4.886 -1.296 6.099 1.00 91.19 102 GLY A N 1
ATOM 817 C CA . GLY A 1 102 ? 4.475 -0.397 5.029 1.00 91.19 102 GLY A CA 1
ATOM 818 C C . GLY A 1 102 ? 3.475 -1.011 4.049 1.00 91.19 102 GLY A C 1
ATOM 819 O O . GLY A 1 102 ? 3.078 -0.323 3.110 1.00 91.19 102 GLY A O 1
ATOM 820 N N . ILE A 1 103 ? 3.086 -2.278 4.225 1.00 95.44 103 ILE A N 1
ATOM 821 C CA . ILE A 1 103 ? 2.205 -3.012 3.310 1.00 95.44 103 ILE A CA 1
ATOM 822 C C . ILE A 1 103 ? 0.900 -3.350 4.022 1.00 95.44 103 ILE A C 1
ATOM 824 O O . ILE A 1 103 ? 0.900 -4.000 5.065 1.00 95.44 103 ILE A O 1
ATOM 828 N N . VAL A 1 104 ? -0.223 -2.954 3.427 1.00 95.12 104 VAL A N 1
ATOM 829 C CA . VAL A 1 104 ? -1.557 -3.186 3.991 1.00 95.12 104 VAL A CA 1
ATOM 830 C C . VAL A 1 104 ? -2.460 -3.923 2.997 1.00 95.12 104 VAL A C 1
ATOM 832 O O . VAL A 1 104 ? -2.403 -3.636 1.797 1.00 95.12 104 VAL A O 1
ATOM 835 N N . PRO A 1 105 ? -3.284 -4.882 3.457 1.00 97.25 105 PRO A N 1
ATOM 836 C CA . PRO A 1 105 ? -4.230 -5.577 2.598 1.00 97.25 105 PRO A CA 1
ATOM 837 C C . PRO A 1 105 ? -5.431 -4.679 2.284 1.00 97.25 105 PRO A C 1
ATOM 839 O O . PRO A 1 105 ? -5.879 -3.880 3.109 1.00 97.25 105 PRO A O 1
ATOM 842 N N . CYS A 1 106 ? -5.977 -4.811 1.084 1.00 96.88 106 CYS A N 1
ATOM 843 C CA . CYS A 1 106 ? -7.103 -4.013 0.618 1.00 96.88 106 CYS A CA 1
ATOM 844 C C . CYS A 1 106 ? -7.929 -4.755 -0.436 1.00 96.88 106 CYS A C 1
ATOM 846 O O . CYS A 1 106 ? -7.442 -5.663 -1.113 1.00 96.88 106 CYS A O 1
ATOM 848 N N . HIS A 1 107 ? -9.199 -4.368 -0.586 1.00 96.81 107 HIS A N 1
ATOM 849 C CA . HIS A 1 107 ? -9.980 -4.795 -1.744 1.00 96.81 107 HIS A CA 1
ATOM 850 C C . HIS A 1 107 ? -9.406 -4.150 -3.011 1.00 96.81 107 HIS A C 1
ATOM 852 O O . HIS A 1 107 ? -9.089 -2.956 -2.982 1.00 96.81 107 HIS A O 1
ATOM 858 N N . PRO A 1 108 ? -9.369 -4.873 -4.145 1.00 95.69 108 PRO A N 1
ATOM 859 C CA . PRO A 1 108 ? -9.038 -4.282 -5.439 1.00 95.69 108 PRO A CA 1
ATOM 860 C C . PRO A 1 108 ? -9.860 -3.019 -5.734 1.00 95.69 108 PRO A C 1
ATOM 862 O O . PRO A 1 108 ? -9.294 -2.009 -6.143 1.00 95.69 108 PRO A O 1
ATOM 865 N N . SER A 1 109 ? -11.161 -3.038 -5.420 1.00 94.44 109 SER A N 1
ATOM 866 C CA . SER A 1 109 ? -12.074 -1.910 -5.642 1.00 94.44 109 SER A CA 1
ATOM 867 C C . SER A 1 109 ? -11.762 -0.686 -4.789 1.00 94.44 109 SER A C 1
ATOM 869 O O . SER A 1 109 ? -11.949 0.433 -5.242 1.00 94.44 109 SER A O 1
ATOM 871 N N . CYS A 1 110 ? -11.251 -0.879 -3.573 1.00 93.88 110 CYS A N 1
ATOM 872 C CA . CYS A 1 110 ? -10.880 0.228 -2.696 1.00 93.88 110 CYS A CA 1
ATOM 873 C C . CYS A 1 110 ? -9.500 0.807 -3.023 1.00 93.88 110 CYS A C 1
ATOM 875 O O . CYS A 1 110 ? -9.172 1.892 -2.556 1.00 93.88 110 CYS A O 1
ATOM 877 N N . HIS A 1 111 ? -8.677 0.091 -3.786 1.00 93.44 111 HIS A N 1
ATOM 878 C CA . HIS A 1 111 ? -7.300 0.476 -4.081 1.00 93.44 111 HIS A CA 1
ATOM 879 C C . HIS A 1 111 ? -7.147 1.068 -5.484 1.00 93.44 111 HIS A C 1
ATOM 881 O O . HIS A 1 111 ? -6.483 2.091 -5.661 1.00 93.44 111 HIS A O 1
ATOM 887 N N . ARG A 1 112 ? -7.742 0.416 -6.486 1.00 90.88 112 ARG A N 1
ATOM 888 C CA . ARG A 1 112 ? -7.438 0.639 -7.899 1.00 90.88 112 ARG A CA 1
ATOM 889 C C . ARG A 1 112 ? -8.210 1.823 -8.486 1.00 90.88 112 ARG A C 1
ATOM 891 O O . ARG A 1 112 ? -9.416 1.930 -8.257 1.00 90.88 112 ARG A O 1
ATOM 898 N N . PRO A 1 113 ? -7.557 2.678 -9.288 1.00 86.31 113 PRO A N 1
ATOM 899 C CA . PRO A 1 113 ? -8.200 3.856 -9.863 1.00 86.31 113 PRO A CA 1
ATOM 900 C C . PRO A 1 113 ? -9.322 3.494 -10.845 1.00 86.31 113 PRO A C 1
ATOM 902 O O . PRO A 1 113 ? -10.316 4.208 -10.921 1.00 86.31 113 PRO A O 1
ATOM 905 N N . GLU A 1 114 ? -9.228 2.359 -11.548 1.00 89.69 114 GLU A N 1
ATOM 906 C CA . GLU A 1 114 ? -10.258 1.912 -12.499 1.00 89.69 114 GLU A CA 1
ATOM 907 C C . GLU A 1 114 ? -11.599 1.580 -11.825 1.00 89.69 114 GLU A C 1
ATOM 909 O O . GLU A 1 114 ? -12.610 1.417 -12.503 1.00 89.69 114 GLU A O 1
ATOM 914 N N . GLN A 1 115 ? -11.609 1.462 -10.496 1.00 88.00 115 GLN A N 1
ATOM 915 C CA . GLN A 1 115 ? -12.787 1.150 -9.688 1.00 88.00 115 GLN A CA 1
ATOM 916 C C . GLN A 1 115 ? -13.174 2.309 -8.762 1.00 88.00 115 GLN A C 1
ATOM 918 O O . GLN A 1 115 ? -13.901 2.103 -7.794 1.00 88.00 115 GLN A O 1
ATOM 923 N N . ASN A 1 116 ? -12.681 3.513 -9.060 1.00 87.06 116 ASN A N 1
ATOM 924 C CA . ASN A 1 116 ? -12.794 4.695 -8.213 1.00 87.06 116 ASN A CA 1
ATOM 925 C C . ASN A 1 116 ? -12.237 4.492 -6.784 1.00 87.06 116 ASN A C 1
ATOM 927 O O . ASN A 1 116 ? -12.797 4.986 -5.805 1.00 87.06 116 ASN A O 1
ATOM 931 N N . GLY A 1 117 ? -11.172 3.693 -6.657 1.00 89.50 117 GLY A N 1
ATOM 932 C CA . GLY A 1 117 ? -10.499 3.429 -5.389 1.00 89.50 117 GLY A CA 1
ATOM 933 C C . GLY A 1 117 ? -9.591 4.577 -4.941 1.00 89.50 117 GLY A C 1
ATOM 934 O O . GLY A 1 117 ? -9.470 5.599 -5.602 1.00 89.50 117 GLY A O 1
ATOM 935 N N . TYR A 1 118 ? -8.876 4.384 -3.833 1.00 90.88 118 TYR A N 1
ATOM 936 C CA . TYR A 1 118 ? -7.985 5.366 -3.201 1.00 90.88 118 TYR A CA 1
ATOM 937 C C . TYR A 1 118 ? -7.141 6.199 -4.182 1.00 90.88 118 TYR A C 1
ATOM 939 O O . TYR A 1 118 ? -7.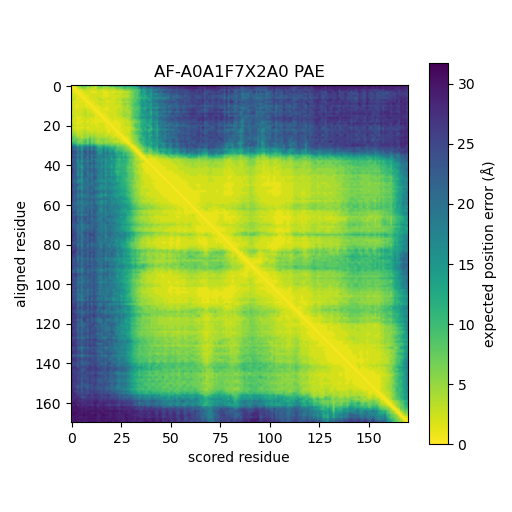023 7.412 -4.028 1.00 90.88 118 TYR A O 1
ATOM 947 N N . HIS A 1 119 ? -6.563 5.560 -5.203 1.00 88.94 119 HIS A N 1
ATOM 948 C CA . HIS A 1 119 ? -5.683 6.224 -6.165 1.00 88.94 119 HIS A CA 1
ATOM 949 C C . HIS A 1 119 ? -6.375 7.191 -7.139 1.00 88.94 119 HIS A C 1
ATOM 951 O O . HIS A 1 119 ? -5.664 7.913 -7.837 1.00 88.94 119 HIS A O 1
ATOM 957 N N . SER A 1 120 ? -7.708 7.216 -7.214 1.00 92.50 120 SER A N 1
ATOM 958 C CA . SER A 1 120 ? -8.460 8.190 -8.018 1.00 92.50 120 SER A CA 1
ATOM 959 C C . SER A 1 120 ? -9.058 9.333 -7.201 1.00 92.50 120 SER A C 1
ATOM 961 O O . SER A 1 120 ? -9.528 10.298 -7.798 1.00 92.50 120 SER A O 1
ATOM 963 N N . LEU A 1 121 ? -9.042 9.246 -5.867 1.00 90.19 121 LEU A N 1
ATOM 964 C CA . LEU A 1 121 ? -9.657 10.248 -5.004 1.00 90.19 121 LEU A CA 1
ATOM 965 C C . LEU A 1 121 ? -8.808 11.524 -4.937 1.00 90.19 121 LEU A C 1
ATOM 967 O O . LEU A 1 121 ? -7.587 11.484 -4.759 1.00 90.19 121 LEU A O 1
ATOM 971 N N . SER A 1 122 ? -9.470 12.673 -5.025 1.00 91.38 122 SER A N 1
ATOM 972 C CA . SER A 1 122 ? -8.892 13.972 -4.683 1.00 91.38 122 SER A CA 1
ATOM 973 C C . SER A 1 122 ? -8.608 14.075 -3.182 1.00 91.38 122 SER A C 1
ATOM 975 O O . SER A 1 122 ? -9.149 13.327 -2.367 1.00 91.38 122 SER A O 1
ATOM 977 N N . LEU A 1 123 ? -7.790 15.053 -2.781 1.00 87.56 123 LEU A N 1
ATOM 978 C CA . LEU A 1 123 ? -7.530 15.299 -1.359 1.00 87.56 123 LEU A CA 1
ATOM 979 C C . LEU A 1 123 ? -8.827 15.565 -0.575 1.00 87.56 123 LEU A C 1
ATOM 981 O O . LEU A 1 123 ? -8.978 15.051 0.529 1.00 87.56 123 LEU A O 1
ATOM 985 N N . GLN A 1 124 ? -9.767 16.316 -1.156 1.00 88.94 124 GLN A N 1
ATOM 986 C CA . GLN A 1 124 ? -11.054 16.617 -0.527 1.00 88.94 124 GLN A CA 1
ATOM 987 C C . GLN A 1 124 ? -11.892 15.346 -0.320 1.00 88.94 124 GLN A C 1
ATOM 989 O O . GLN A 1 124 ? -12.460 15.149 0.751 1.00 88.94 124 GLN A O 1
ATOM 994 N N . GLU A 1 125 ? -11.923 14.447 -1.306 1.00 90.44 125 GLU A N 1
ATOM 995 C CA . GLU A 1 125 ? -12.616 13.160 -1.179 1.00 90.44 125 GLU A CA 1
ATOM 996 C C . GLU A 1 125 ? -11.926 12.238 -0.168 1.00 90.44 125 GLU A C 1
ATOM 998 O O . GLU A 1 125 ? -12.612 11.555 0.589 1.00 90.44 125 GLU A O 1
ATOM 1003 N N . ILE A 1 126 ? -10.586 12.240 -0.111 1.00 89.75 126 ILE A N 1
ATOM 1004 C CA . ILE A 1 126 ? -9.801 11.489 0.883 1.00 89.75 126 ILE A CA 1
ATOM 1005 C C . ILE A 1 126 ? -10.107 11.980 2.300 1.00 89.75 126 ILE A C 1
ATOM 1007 O O . ILE A 1 126 ? -10.285 11.156 3.195 1.00 89.75 126 ILE A O 1
ATOM 1011 N N . GLN A 1 127 ? -10.201 13.296 2.511 1.00 88.56 127 GLN A N 1
ATOM 1012 C CA . GLN A 1 127 ? -10.508 13.892 3.817 1.00 88.56 127 GLN A CA 1
ATOM 1013 C C . GLN A 1 127 ? -11.868 13.441 4.374 1.00 88.56 127 GLN A C 1
ATOM 1015 O O . GLN A 1 127 ? -12.051 13.378 5.589 1.00 88.56 127 GLN A O 1
ATOM 1020 N N . GLN A 1 128 ? -12.803 13.066 3.498 1.00 87.62 128 GLN A N 1
ATOM 1021 C CA . GLN A 1 128 ? -14.119 12.541 3.874 1.00 87.62 128 GLN A CA 1
ATOM 1022 C C . GLN A 1 128 ? -14.098 11.044 4.225 1.00 87.62 128 GLN A C 1
ATOM 1024 O O . GLN A 1 128 ? -15.063 10.523 4.796 1.00 87.62 128 GLN A O 1
ATOM 1029 N N . GLN A 1 129 ? -13.008 10.332 3.923 1.00 86.25 129 GLN A N 1
ATOM 1030 C CA . GLN A 1 129 ? -12.915 8.896 4.161 1.00 86.25 129 GLN A CA 1
ATOM 1031 C C . GLN A 1 129 ? -12.630 8.565 5.626 1.00 86.25 129 GLN A C 1
ATOM 1033 O O . GLN A 1 129 ? -11.870 9.238 6.325 1.00 86.25 129 GLN A O 1
ATOM 1038 N N . ARG A 1 130 ? -13.178 7.433 6.074 1.00 84.88 130 ARG A N 1
ATOM 1039 C CA . ARG A 1 130 ? -12.982 6.916 7.434 1.00 84.88 130 ARG A CA 1
ATOM 1040 C C . ARG A 1 130 ? -11.503 6.729 7.790 1.00 84.88 130 ARG A C 1
ATOM 1042 O O . ARG A 1 130 ? -11.087 7.124 8.873 1.00 84.88 130 ARG A O 1
ATOM 1049 N N . TYR A 1 131 ? -10.706 6.149 6.892 1.00 83.94 131 TYR A N 1
ATOM 1050 C CA . TYR A 1 131 ? -9.289 5.879 7.166 1.00 83.94 131 TYR A CA 1
ATOM 1051 C C . TYR A 1 131 ? -8.469 7.168 7.350 1.00 83.94 131 TYR A C 1
ATOM 1053 O O . TYR A 1 131 ? -7.474 7.162 8.071 1.00 83.94 131 TYR A O 1
ATOM 1061 N N . PHE A 1 132 ? -8.885 8.283 6.736 1.00 89.12 132 PHE A N 1
ATOM 1062 C CA . PHE A 1 132 ? -8.252 9.581 6.951 1.00 89.12 132 PHE A CA 1
ATOM 1063 C C . PHE A 1 132 ? -8.558 10.105 8.358 1.00 89.12 132 PHE A C 1
ATOM 1065 O O . PHE A 1 132 ? -7.643 10.522 9.065 1.00 89.12 132 PHE A O 1
ATOM 1072 N N . ARG A 1 133 ? -9.816 9.996 8.807 1.00 85.19 133 ARG A N 1
ATOM 1073 C CA . ARG A 1 133 ? -10.206 10.333 10.187 1.00 85.19 133 ARG A CA 1
ATOM 1074 C C . ARG A 1 133 ? -9.415 9.531 11.214 1.00 85.19 133 ARG A C 1
ATOM 1076 O O . ARG A 1 133 ? -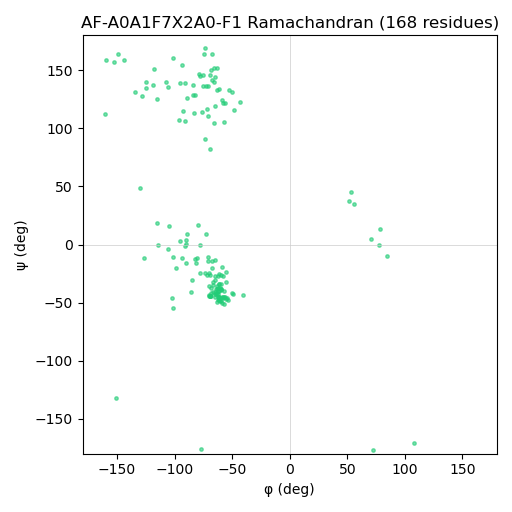8.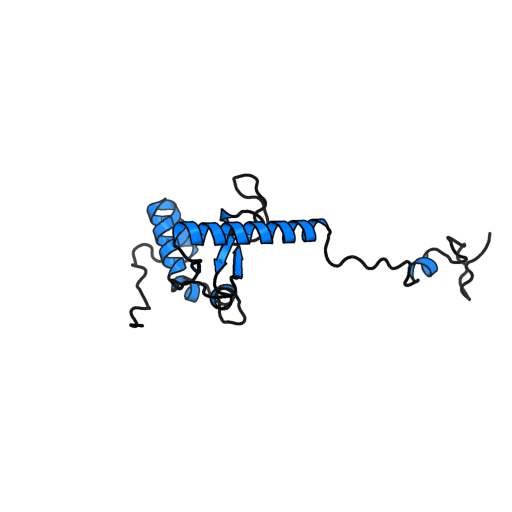799 10.109 12.103 1.00 85.19 133 ARG A O 1
ATOM 1083 N N . GLU A 1 134 ? -9.381 8.209 11.056 1.00 87.25 134 GLU A N 1
ATOM 1084 C CA . GLU A 1 134 ? -8.644 7.319 11.960 1.00 87.25 134 GLU A CA 1
ATOM 1085 C C . GLU A 1 134 ? -7.146 7.652 12.001 1.00 87.25 134 GLU A C 1
ATOM 1087 O O . GLU A 1 134 ? -6.530 7.624 13.069 1.00 87.25 134 GLU A O 1
ATOM 1092 N N . LEU A 1 135 ? -6.555 8.012 10.856 1.00 88.00 135 LEU A N 1
ATOM 1093 C CA . LEU A 1 135 ? -5.174 8.478 10.789 1.00 88.00 135 LEU A CA 1
ATOM 1094 C C . LEU A 1 135 ? -4.981 9.783 11.571 1.00 88.00 135 LEU A C 1
ATOM 1096 O O . LEU A 1 135 ? -4.055 9.862 12.378 1.00 88.00 135 LEU A O 1
ATOM 1100 N N . MET A 1 136 ? -5.834 10.786 11.361 1.00 89.88 136 MET A N 1
ATOM 1101 C CA . MET A 1 136 ? -5.723 12.080 12.041 1.00 89.88 136 MET A CA 1
ATOM 1102 C C . MET A 1 136 ? -5.904 11.946 13.559 1.00 89.88 136 MET A C 1
ATOM 1104 O O . MET A 1 136 ? -5.099 12.495 14.310 1.00 89.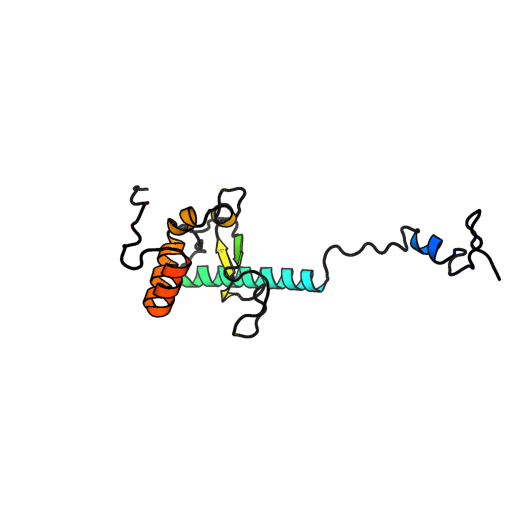88 136 MET A O 1
ATOM 1108 N N . GLU A 1 137 ? -6.862 11.137 14.020 1.00 89.94 137 GLU A N 1
ATOM 1109 C CA . GLU A 1 137 ? -7.047 10.811 15.444 1.00 89.94 137 GLU A CA 1
ATOM 1110 C C . GLU A 1 137 ? -5.833 10.078 16.034 1.00 89.94 137 GLU A C 1
ATOM 1112 O O . GLU A 1 137 ? -5.367 10.364 17.143 1.00 89.94 137 GLU A O 1
ATOM 1117 N N . LYS A 1 138 ? -5.235 9.161 15.268 1.00 87.88 138 LYS A N 1
ATOM 1118 C CA . LYS A 1 138 ? -4.009 8.479 15.689 1.00 87.88 138 LYS A CA 1
ATOM 1119 C C . LYS A 1 138 ? -2.823 9.439 15.778 1.00 87.88 138 LYS A C 1
ATOM 1121 O O . LYS A 1 138 ? -2.047 9.360 16.726 1.00 87.88 138 LYS A O 1
ATOM 1126 N N . ILE A 1 139 ? -2.673 10.359 14.827 1.00 89.50 139 ILE A N 1
ATOM 1127 C CA . ILE A 1 139 ? -1.627 11.387 14.884 1.00 89.50 139 ILE A CA 1
ATOM 1128 C C . ILE A 1 139 ? -1.850 12.278 16.112 1.00 89.50 139 ILE A C 1
ATOM 1130 O O . ILE A 1 139 ? -0.903 12.504 16.866 1.00 89.50 139 ILE A O 1
ATOM 1134 N N . LYS A 1 140 ? -3.093 12.711 16.356 1.00 92.19 140 LYS A N 1
ATOM 1135 C CA . LYS A 1 140 ? -3.486 13.538 17.506 1.00 92.19 140 LYS A CA 1
ATOM 1136 C C . LYS A 1 140 ? -3.179 12.870 18.842 1.00 92.19 140 LYS A C 1
ATOM 1138 O O . LYS A 1 140 ? -2.603 13.513 19.715 1.00 92.19 140 LYS A O 1
ATOM 1143 N N . SER A 1 141 ? -3.495 11.582 18.981 1.00 91.94 141 SER A N 1
ATOM 1144 C CA . SER A 1 141 ? -3.238 10.828 20.217 1.00 91.94 141 SER A CA 1
ATOM 1145 C C . SER A 1 141 ? -1.750 10.583 20.487 1.00 91.94 141 SER A C 1
ATOM 1147 O O . SER A 1 141 ? -1.355 10.456 21.643 1.00 91.94 141 SER A O 1
ATOM 1149 N N . VAL A 1 142 ? -0.908 10.555 19.447 1.00 92.06 142 VAL A N 1
ATOM 1150 C CA . VAL A 1 142 ? 0.550 10.405 19.588 1.00 92.06 142 VAL A CA 1
ATOM 1151 C C . VAL A 1 142 ? 1.245 11.748 19.818 1.00 92.06 142 VAL A C 1
ATOM 1153 O O . VAL A 1 142 ? 2.202 11.826 20.586 1.00 92.06 142 VAL A O 1
ATOM 1156 N N . SER A 1 143 ? 0.827 12.808 19.124 1.00 94.50 143 SER A N 1
ATOM 1157 C CA . SER A 1 143 ? 1.447 14.128 19.232 1.00 94.50 143 SER A CA 1
ATOM 1158 C C . SER A 1 143 ? 0.512 15.225 18.734 1.00 94.50 143 SER A C 1
ATOM 1160 O O . SER A 1 143 ? 0.288 15.371 17.530 1.00 94.50 143 SER A O 1
ATOM 1162 N N . ILE A 1 144 ? 0.058 16.070 19.664 1.00 93.06 144 ILE A N 1
ATOM 1163 C CA . ILE A 1 144 ? -0.767 17.236 19.338 1.00 93.06 144 ILE A CA 1
ATOM 1164 C C . ILE A 1 144 ? -0.048 18.199 18.385 1.00 93.06 144 ILE A C 1
ATOM 1166 O O . ILE A 1 144 ? -0.660 18.690 17.446 1.00 93.06 144 ILE A O 1
ATOM 1170 N N . GLN A 1 145 ? 1.268 18.392 18.549 1.00 94.75 145 GLN A N 1
ATOM 1171 C CA . GLN A 1 145 ? 2.058 19.241 17.654 1.00 94.75 145 GLN A CA 1
ATOM 1172 C C . GLN A 1 145 ? 2.057 18.699 16.220 1.00 94.75 145 GLN A C 1
ATOM 1174 O O . GLN A 1 145 ? 1.781 19.445 15.286 1.00 94.75 145 GLN A O 1
ATOM 1179 N N . LYS A 1 146 ? 2.309 17.392 16.034 1.00 92.06 146 LYS A N 1
ATOM 1180 C CA . LYS A 1 146 ? 2.271 16.784 14.695 1.00 92.06 146 LYS A CA 1
ATOM 1181 C C . LYS A 1 146 ? 0.883 16.893 14.075 1.00 92.06 146 LYS A C 1
ATOM 1183 O O . LYS A 1 146 ? 0.787 17.150 12.883 1.00 92.06 146 LYS A O 1
ATOM 1188 N N . TYR A 1 147 ? -0.175 16.701 14.861 1.00 91.94 147 TYR A N 1
ATOM 1189 C CA . TYR A 1 147 ? -1.545 16.880 14.384 1.00 91.94 147 TYR A CA 1
ATOM 1190 C C . TYR A 1 147 ? -1.774 18.304 13.874 1.00 91.94 147 TYR A C 1
ATOM 1192 O O . TYR A 1 147 ? -2.190 18.469 12.730 1.00 91.94 147 TYR A O 1
ATOM 1200 N N . THR A 1 148 ? -1.411 19.320 14.660 1.00 92.31 148 THR A N 1
ATOM 1201 C CA . THR A 1 148 ? -1.526 20.729 14.261 1.00 92.31 148 THR A CA 1
ATOM 1202 C C . THR A 1 148 ? -0.742 21.026 12.982 1.00 92.31 148 THR A C 1
ATOM 1204 O O . THR A 1 148 ? -1.289 21.624 12.056 1.00 92.31 148 THR A O 1
ATOM 1207 N N . ASP A 1 149 ? 0.503 20.550 12.874 1.00 93.06 149 ASP A N 1
ATOM 1208 C CA . ASP A 1 149 ? 1.325 20.733 11.671 1.00 93.06 149 ASP A CA 1
ATOM 1209 C C . ASP A 1 149 ? 0.668 20.115 10.424 1.00 93.06 149 ASP A C 1
ATOM 1211 O O . ASP A 1 149 ? 0.735 20.676 9.327 1.00 93.06 149 ASP A O 1
ATOM 1215 N N . TRP A 1 150 ? 0.041 18.945 10.574 1.00 92.31 150 TRP A N 1
ATOM 1216 C CA . TRP A 1 150 ? -0.690 18.277 9.497 1.00 92.31 150 TRP A CA 1
ATOM 1217 C C . TRP A 1 150 ? -1.973 19.022 9.126 1.00 92.31 150 TRP A C 1
ATOM 1219 O O . TRP A 1 150 ? -2.220 19.212 7.936 1.00 92.31 150 TRP A O 1
ATOM 1229 N N . CYS A 1 151 ? -2.746 19.496 10.105 1.00 90.88 151 CYS A N 1
ATOM 1230 C CA . CYS A 1 151 ? -3.935 20.310 9.858 1.00 90.88 151 CYS A CA 1
ATOM 1231 C C . CYS A 1 151 ? -3.592 21.572 9.057 1.00 90.88 151 CYS A C 1
ATOM 1233 O O . CYS A 1 151 ? -4.230 21.835 8.042 1.00 90.88 151 CYS A O 1
ATOM 1235 N N . ILE A 1 152 ? -2.518 22.283 9.423 1.00 91.81 152 ILE A N 1
ATOM 1236 C CA . ILE A 1 152 ? -2.040 23.459 8.679 1.00 91.81 152 ILE A CA 1
ATOM 1237 C C . ILE A 1 152 ? -1.669 23.082 7.238 1.00 91.81 152 ILE A C 1
ATOM 1239 O O . ILE A 1 152 ? -2.116 23.729 6.293 1.00 91.81 152 ILE A O 1
ATOM 1243 N N . LYS A 1 153 ? -0.881 22.015 7.046 1.00 90.88 153 LYS A N 1
ATOM 1244 C CA . LYS A 1 153 ? -0.447 21.567 5.707 1.00 90.88 153 LYS A CA 1
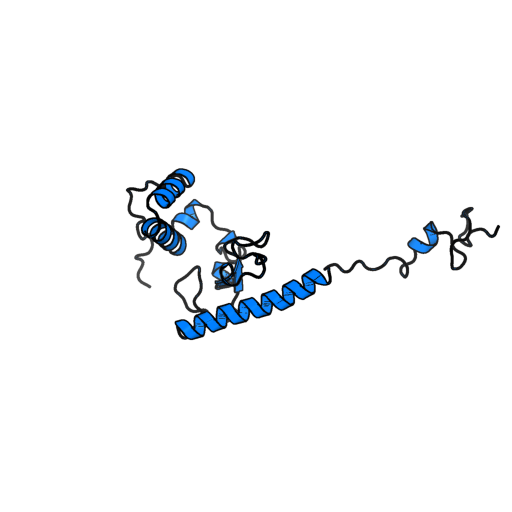ATOM 1245 C C . LYS A 1 153 ? -1.604 21.159 4.803 1.00 90.88 153 LYS A C 1
ATOM 1247 O O . LYS A 1 153 ? -1.514 21.332 3.591 1.00 90.88 153 LYS A O 1
ATOM 1252 N N . LEU A 1 154 ? -2.649 20.580 5.383 1.00 88.81 154 LEU A N 1
ATOM 1253 C CA . LEU A 1 154 ? -3.818 20.089 4.659 1.00 88.81 154 LEU A CA 1
ATOM 1254 C C . LEU A 1 154 ? -4.967 21.103 4.612 1.00 88.81 154 LEU A C 1
ATOM 1256 O O . LEU A 1 154 ? -6.017 20.780 4.059 1.00 88.81 154 LEU A O 1
ATOM 1260 N N . ASN A 1 155 ? -4.763 22.305 5.162 1.00 89.56 155 ASN A N 1
ATOM 1261 C CA . ASN A 1 155 ? -5.771 23.355 5.283 1.00 89.56 155 ASN A CA 1
ATOM 1262 C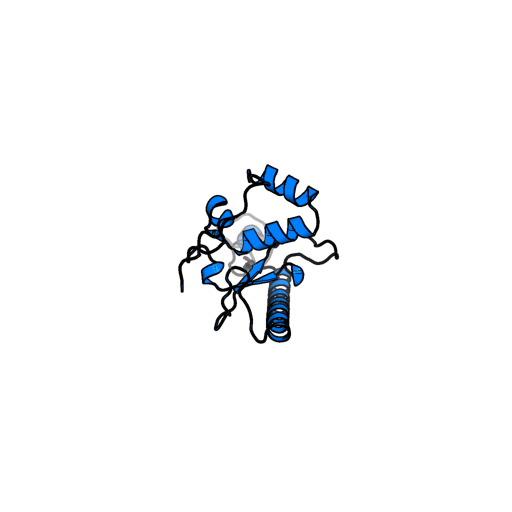 C . ASN A 1 155 ? -7.062 22.867 5.977 1.00 89.56 155 ASN A C 1
ATOM 1264 O O . ASN A 1 155 ? -8.170 23.108 5.503 1.00 89.56 155 ASN A O 1
ATOM 1268 N N . ILE A 1 156 ? -6.899 22.138 7.082 1.00 87.00 156 ILE A N 1
ATOM 1269 C CA . ILE A 1 156 ? -7.973 21.614 7.934 1.00 87.00 156 ILE A CA 1
ATOM 1270 C C . ILE A 1 156 ? -8.025 22.454 9.212 1.00 87.00 156 ILE A C 1
ATOM 1272 O O . ILE A 1 156 ? -6.987 22.719 9.819 1.00 87.00 156 ILE A O 1
ATOM 1276 N N . ASN A 1 157 ? -9.226 22.842 9.645 1.00 84.31 157 ASN A N 1
ATOM 1277 C CA . ASN A 1 157 ? -9.422 23.499 10.934 1.00 84.31 157 ASN A CA 1
ATOM 1278 C C . ASN A 1 157 ? -9.229 22.472 12.075 1.00 84.31 157 ASN A C 1
ATOM 1280 O O . ASN A 1 157 ? -9.991 21.507 12.140 1.00 84.31 157 ASN A O 1
ATOM 1284 N N . PRO A 1 158 ? -8.227 22.625 12.965 1.00 78.69 158 PRO A N 1
ATOM 1285 C CA . PRO A 1 158 ? -7.944 21.642 14.013 1.00 78.69 158 PRO A CA 1
ATOM 1286 C C . PRO A 1 158 ? -9.037 21.548 15.088 1.00 78.69 158 PRO A C 1
ATOM 1288 O O . PRO A 1 158 ? -9.085 20.524 15.780 1.00 78.69 158 PRO A O 1
ATOM 1291 N N . ASP A 1 159 ? -9.876 22.584 15.210 1.00 77.56 159 ASP A N 1
ATOM 1292 C CA . ASP A 1 159 ? -10.940 22.712 16.212 1.00 77.56 159 ASP A CA 1
ATOM 1293 C C . ASP A 1 159 ? -12.306 22.221 15.705 1.00 77.56 159 ASP A C 1
ATOM 1295 O O . ASP A 1 159 ? -13.234 22.036 16.495 1.00 77.56 159 ASP A O 1
ATOM 1299 N N . GLU A 1 160 ? -12.444 21.975 14.400 1.00 75.25 160 GLU A N 1
ATOM 1300 C CA . GLU A 1 160 ? -13.658 21.384 13.844 1.00 75.25 160 GLU A CA 1
ATOM 1301 C C . GLU A 1 160 ? -13.634 19.858 14.002 1.00 75.25 160 GLU A C 1
ATOM 1303 O O . GLU A 1 160 ? -12.662 19.202 13.610 1.00 75.25 160 GLU A O 1
ATOM 1308 N N . PRO A 1 161 ? -14.698 19.248 14.557 1.00 68.50 161 PRO A N 1
ATOM 1309 C CA . PRO A 1 161 ? -14.810 17.801 14.573 1.00 68.50 161 PRO A CA 1
ATOM 1310 C C . PRO A 1 161 ? -14.885 17.290 13.134 1.00 68.50 161 PRO A C 1
ATOM 1312 O O . PRO A 1 161 ? -15.669 17.792 12.325 1.00 68.50 161 PRO A O 1
ATOM 1315 N N . ILE A 1 162 ? -14.104 16.256 12.813 1.00 66.69 162 ILE A N 1
ATOM 1316 C CA . ILE A 1 162 ? -14.200 15.603 11.507 1.00 66.69 162 ILE A CA 1
ATOM 1317 C C . ILE A 1 162 ? -15.496 14.782 11.503 1.00 66.69 162 ILE A C 1
ATOM 1319 O O . ILE A 1 162 ? -15.528 13.647 11.977 1.00 66.69 162 ILE A O 1
ATOM 1323 N N . THR A 1 163 ? -16.592 15.400 11.063 1.00 56.97 163 THR A N 1
ATOM 1324 C CA . THR A 1 163 ? -17.944 14.835 11.166 1.00 56.97 163 THR A CA 1
ATOM 1325 C C . THR A 1 163 ? -18.140 13.626 10.248 1.00 56.97 163 THR A C 1
ATOM 1327 O O . THR A 1 163 ? -17.574 13.537 9.154 1.00 56.97 163 THR A O 1
ATOM 1330 N N . ASP A 1 164 ? -18.944 12.662 10.706 1.00 53.12 164 ASP A N 1
ATOM 1331 C CA . ASP A 1 164 ? -19.343 11.506 9.908 1.00 53.12 164 ASP A CA 1
ATOM 1332 C C . ASP A 1 164 ? -20.322 11.945 8.815 1.00 53.12 164 ASP A C 1
ATOM 1334 O O . ASP A 1 164 ? -21.479 12.259 9.079 1.00 53.12 164 ASP A O 1
ATOM 1338 N N . CYS A 1 165 ? -19.879 11.913 7.560 1.00 49.16 165 CYS A N 1
ATOM 1339 C CA . CYS A 1 165 ? -20.764 12.101 6.407 1.00 49.16 165 CYS A CA 1
ATOM 1340 C C . CYS A 1 165 ? -21.587 10.836 6.081 1.00 49.16 165 CYS A C 1
ATOM 1342 O O . CYS A 1 165 ? -22.335 10.828 5.109 1.00 49.16 165 CYS A O 1
ATOM 1344 N N . LEU A 1 166 ? -21.412 9.743 6.837 1.00 46.88 166 LEU A N 1
ATOM 1345 C CA . LEU A 1 166 ? -21.932 8.410 6.513 1.00 46.88 166 LEU A CA 1
ATOM 1346 C C . LEU A 1 166 ? -22.682 7.767 7.689 1.00 46.88 166 LEU A C 1
ATOM 1348 O O . LEU A 1 166 ? -22.472 6.599 7.995 1.00 46.88 166 LEU A O 1
ATOM 1352 N N . SER A 1 167 ? -23.599 8.505 8.317 1.00 44.97 167 SER A N 1
ATOM 1353 C CA . SER A 1 167 ? -24.672 7.907 9.129 1.00 44.97 167 SER A CA 1
ATOM 1354 C C . SER A 1 167 ? -25.835 7.363 8.280 1.00 44.97 167 SER A C 1
ATOM 1356 O O . SER A 1 167 ? -26.917 7.112 8.804 1.00 44.97 167 SER A O 1
ATOM 1358 N N . GLY A 1 168 ? -25.629 7.164 6.973 1.00 40.66 168 GLY A N 1
ATOM 1359 C CA . GLY A 1 168 ? -26.551 6.395 6.146 1.00 40.66 168 GLY A CA 1
ATOM 1360 C C . GLY A 1 168 ? -26.538 4.943 6.606 1.00 40.66 168 GLY A C 1
ATOM 1361 O O . GLY A 1 168 ? -25.561 4.235 6.370 1.00 40.66 168 GLY A O 1
ATOM 1362 N N . GLU A 1 169 ? -27.597 4.556 7.311 1.00 36.97 169 GLU A N 1
ATOM 1363 C CA . GLU A 1 169 ? -27.914 3.188 7.709 1.00 36.97 169 GLU A CA 1
ATOM 1364 C C . GLU A 1 169 ? -27.676 2.228 6.527 1.00 36.97 169 GLU A C 1
ATOM 1366 O O . GLU A 1 169 ? -28.226 2.424 5.440 1.00 36.97 169 GLU A O 1
ATOM 1371 N N . TYR A 1 170 ? -26.817 1.227 6.738 1.00 42.69 170 TYR A N 1
ATOM 1372 C CA . TYR A 1 170 ? -26.656 0.064 5.861 1.00 42.69 170 TYR A CA 1
ATOM 1373 C C . TYR A 1 170 ? -27.325 -1.145 6.504 1.00 42.69 170 TYR A C 1
ATOM 1375 O O . TYR A 1 170 ? -27.127 -1.325 7.730 1.00 42.69 170 TYR A O 1
#

Sequence (170 aa):
MKKCNVPGCNNRIFSQGKCKYHLYKLPSYQKKLNKTSDRRKEDEKTYKRVCKQVDAASIRNRGFVQCFFCPQPILGVVDHHHVAGKQGISDNGINLYLDPQGIVPCHPSCHRPEQNGYHSLSLQEIQQQRYFRELMEKIKSVSIQKYTDWCIKLNINPDEPITDCLSGEY

Organism: NCBI:txid1802478